Protein AF-A0A8S2SY31-F1 (afdb_monomer_lite)

pLDDT: mean 89.12, std 5.44, range [58.22, 95.31]

Foldseek 3Di:
DPDPVVVDPPDQALQDPDPVVNVVSVVVVVVVVVCVVVVDPPVDDDPYDDDDDPDPVSVVVVVVSVVSCVVVVHDDDDDDPVVVCVVPVPDDPD

Organism: NCBI:txid392030

Secondary structure (DSSP, 8-state):
--STTTT------S--SSHHHHHHHHHHHHHHHHHHHTT--------------SSHHHHHHHHHHHHHHHHTT-------HHHHHHH-TT----

Radius of gyration: 15.77 Å; chains: 1; bounding box: 41×30×39 Å

Structure (mmCIF, N/CA/C/O backbone):
data_AF-A0A8S2SY31-F1
#
_entry.id   AF-A0A8S2SY31-F1
#
loop_
_atom_site.group_PDB
_atom_site.id
_atom_site.type_symbol
_atom_site.label_atom_id
_atom_site.label_alt_id
_atom_site.label_comp_id
_atom_site.label_asym_id
_atom_site.label_entity_id
_atom_site.label_seq_id
_atom_site.pdbx_PDB_ins_code
_atom_site.Cartn_x
_atom_site.Cartn_y
_atom_site.Cartn_z
_atom_site.occupancy
_atom_site.B_iso_or_equiv
_atom_site.auth_seq_id
_atom_site.auth_comp_id
_atom_site.auth_asym_id
_atom_site.auth_atom_id
_atom_site.pdbx_PDB_model_num
ATOM 1 N N . ALA A 1 1 ? 22.110 -16.893 -7.184 1.00 58.22 1 ALA A N 1
ATOM 2 C CA . ALA A 1 1 ? 22.016 -15.873 -6.117 1.00 58.22 1 ALA A CA 1
ATOM 3 C C . ALA A 1 1 ? 21.735 -16.586 -4.795 1.00 58.22 1 ALA A C 1
ATOM 5 O O . ALA A 1 1 ? 20.868 -17.442 -4.793 1.00 58.22 1 ALA A O 1
ATOM 6 N N . SER A 1 2 ? 22.469 -16.302 -3.710 1.00 77.25 2 SER A N 1
ATOM 7 C CA . SER A 1 2 ? 22.334 -17.013 -2.414 1.00 77.25 2 SER A CA 1
ATOM 8 C C . SER A 1 2 ? 22.108 -16.063 -1.222 1.00 77.25 2 SER A C 1
ATOM 10 O O . SER A 1 2 ? 22.494 -16.366 -0.097 1.00 77.25 2 SER A O 1
ATOM 12 N N . GLY A 1 3 ? 21.524 -14.885 -1.468 1.00 89.00 3 GLY A N 1
ATOM 13 C CA . GLY A 1 3 ? 21.259 -13.865 -0.443 1.00 89.00 3 GLY A CA 1
ATOM 14 C C . GLY A 1 3 ? 19.769 -13.672 -0.148 1.00 89.00 3 GLY A C 1
ATOM 15 O O . GLY A 1 3 ? 18.919 -14.281 -0.798 1.00 89.00 3 GLY A O 1
ATOM 16 N N . ALA A 1 4 ? 19.454 -12.765 0.781 1.00 88.00 4 ALA A N 1
ATOM 17 C CA . ALA A 1 4 ? 18.080 -12.454 1.199 1.00 88.00 4 ALA A CA 1
ATOM 18 C C . ALA A 1 4 ? 17.150 -12.076 0.029 1.00 88.00 4 ALA A C 1
ATOM 20 O O . ALA A 1 4 ? 15.967 -12.397 0.059 1.00 88.00 4 ALA A O 1
ATOM 21 N N . THR A 1 5 ? 17.684 -11.473 -1.039 1.00 87.50 5 THR A N 1
ATOM 22 C CA . THR A 1 5 ? 16.926 -11.164 -2.263 1.00 87.50 5 THR A CA 1
ATOM 23 C C . THR A 1 5 ? 16.333 -12.413 -2.914 1.00 87.50 5 THR A C 1
ATOM 25 O O . THR A 1 5 ? 15.171 -12.402 -3.306 1.00 87.50 5 THR A O 1
ATOM 28 N N . TRP A 1 6 ? 17.101 -13.505 -2.988 1.00 86.88 6 TRP A N 1
ATOM 29 C CA . TRP A 1 6 ? 16.642 -14.764 -3.586 1.00 86.88 6 TRP A CA 1
ATOM 30 C C . TRP A 1 6 ? 15.556 -15.443 -2.746 1.00 86.88 6 TRP A C 1
ATOM 32 O O . TRP A 1 6 ? 14.683 -16.111 -3.281 1.00 86.88 6 TRP A O 1
ATOM 42 N N . GLN A 1 7 ? 15.605 -15.253 -1.427 1.00 88.25 7 GLN A N 1
ATOM 43 C CA . GLN A 1 7 ? 14.641 -15.824 -0.484 1.00 88.25 7 GLN A CA 1
ATOM 44 C C . GLN A 1 7 ? 13.427 -14.912 -0.241 1.00 88.25 7 GLN A C 1
ATOM 46 O O . GLN A 1 7 ? 12.539 -15.260 0.536 1.00 88.25 7 GLN A O 1
ATOM 51 N N . SER A 1 8 ? 13.386 -13.732 -0.864 1.00 86.94 8 SER A N 1
ATOM 52 C CA . SER A 1 8 ? 12.296 -12.780 -0.672 1.00 86.94 8 SER A CA 1
ATOM 53 C C . SER A 1 8 ? 11.020 -13.235 -1.387 1.00 86.94 8 SER A C 1
ATOM 55 O O . SER A 1 8 ? 11.070 -13.844 -2.451 1.00 86.94 8 SER A O 1
ATOM 57 N N . SER A 1 9 ? 9.855 -12.896 -0.829 1.00 86.69 9 SER A N 1
ATOM 58 C CA . SER A 1 9 ? 8.552 -13.191 -1.446 1.00 86.69 9 SER A CA 1
ATOM 59 C C . SER A 1 9 ? 8.162 -12.225 -2.574 1.00 86.69 9 SER A C 1
ATOM 61 O O . SER A 1 9 ? 7.093 -12.371 -3.158 1.00 86.69 9 SER A O 1
ATOM 63 N N . GLY A 1 10 ? 8.987 -11.210 -2.857 1.00 87.94 10 GLY A N 1
ATOM 64 C CA . GLY A 1 10 ? 8.769 -10.267 -3.960 1.00 87.94 10 GLY A CA 1
ATOM 65 C C . GLY A 1 10 ? 7.612 -9.275 -3.778 1.00 87.94 10 GLY A C 1
ATOM 66 O O . GLY A 1 10 ? 7.203 -8.637 -4.744 1.00 87.94 10 GLY A O 1
ATOM 67 N N . ARG A 1 11 ? 7.055 -9.112 -2.569 1.00 90.50 11 ARG A N 1
ATOM 68 C CA . ARG A 1 11 ? 5.904 -8.216 -2.357 1.00 90.50 11 ARG A CA 1
ATOM 69 C C . ARG A 1 11 ? 6.305 -6.737 -2.390 1.00 90.50 11 ARG A C 1
ATOM 71 O O . ARG A 1 11 ? 7.090 -6.287 -1.559 1.00 90.50 11 ARG A O 1
ATOM 78 N N . VAL A 1 12 ? 5.665 -5.966 -3.269 1.00 90.06 12 VAL A N 1
ATOM 79 C CA . VAL A 1 12 ? 5.813 -4.504 -3.367 1.00 90.06 12 VAL A CA 1
ATOM 80 C C . VAL A 1 12 ? 4.510 -3.838 -2.914 1.00 90.06 12 VAL A C 1
ATOM 82 O O . VAL A 1 12 ? 3.482 -3.959 -3.572 1.00 90.06 12 VAL A O 1
ATOM 85 N N . SER A 1 13 ? 4.533 -3.154 -1.768 1.00 90.06 13 SER A N 1
ATOM 86 C CA . SER A 1 13 ? 3.383 -2.417 -1.214 1.00 90.06 13 SER A CA 1
ATOM 87 C C . SER A 1 13 ? 3.647 -0.920 -1.276 1.00 90.06 13 SER A C 1
ATOM 89 O O . SER A 1 13 ? 4.775 -0.502 -1.067 1.00 90.06 13 SER A O 1
ATOM 91 N N . LEU A 1 14 ? 2.620 -0.103 -1.510 1.00 87.69 14 LEU A N 1
ATOM 92 C CA . LEU A 1 14 ? 2.758 1.359 -1.477 1.00 87.69 14 LEU A CA 1
ATOM 93 C C . LEU A 1 14 ? 2.483 1.953 -0.091 1.00 87.69 14 LEU A C 1
ATOM 95 O O . LEU A 1 14 ? 3.025 3.003 0.238 1.00 87.69 14 LEU A O 1
ATOM 99 N N . LEU A 1 15 ? 1.673 1.286 0.734 1.00 88.81 15 LEU A N 1
ATOM 100 C CA . LEU A 1 15 ? 1.323 1.771 2.069 1.00 88.81 15 LEU A CA 1
ATOM 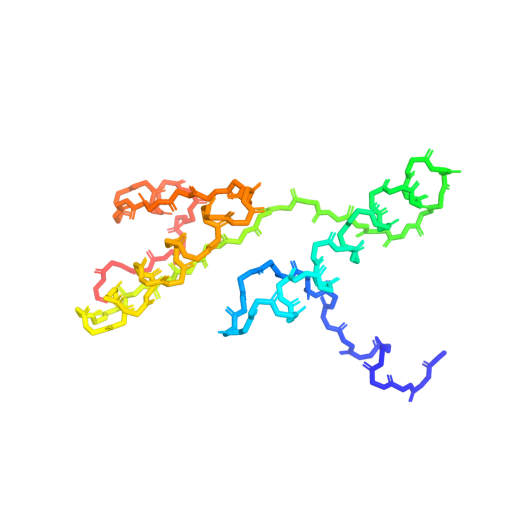101 C C . LEU A 1 15 ? 2.481 1.522 3.045 1.00 88.81 15 LEU A C 1
ATOM 103 O O . LEU A 1 15 ? 2.812 0.367 3.321 1.00 88.81 15 LEU A O 1
ATOM 107 N N . HIS A 1 16 ? 3.052 2.607 3.571 1.00 89.12 16 HIS A N 1
ATOM 108 C CA . HIS A 1 16 ? 4.124 2.609 4.570 1.00 89.12 16 HIS A CA 1
ATOM 109 C C . HIS A 1 16 ? 3.842 3.605 5.703 1.00 89.12 16 HIS A C 1
ATOM 111 O O . HIS A 1 16 ? 2.879 4.374 5.658 1.00 89.12 16 HIS A O 1
ATOM 117 N N . ASN A 1 17 ? 4.669 3.574 6.752 1.00 85.50 17 ASN A N 1
ATOM 118 C CA . ASN A 1 17 ? 4.505 4.450 7.913 1.00 85.50 17 ASN A CA 1
ATOM 119 C C . ASN A 1 17 ? 4.991 5.873 7.642 1.00 85.50 17 ASN A C 1
ATOM 121 O O . ASN A 1 17 ? 4.423 6.818 8.190 1.00 85.50 17 ASN A O 1
ATOM 125 N N . THR A 1 18 ? 6.017 6.030 6.805 1.00 86.81 18 THR A N 1
ATOM 126 C CA . THR A 1 18 ? 6.567 7.338 6.452 1.00 86.81 18 THR A CA 1
ATOM 127 C C . THR A 1 18 ? 6.305 7.698 4.991 1.00 86.81 18 THR A C 1
ATOM 129 O O . THR A 1 18 ? 6.157 6.847 4.107 1.00 86.81 18 THR A O 1
ATOM 132 N N . VAL A 1 19 ? 6.279 9.004 4.721 1.00 85.75 19 VAL A N 1
ATOM 133 C CA . VAL A 1 19 ? 6.132 9.544 3.362 1.00 85.75 19 VAL A CA 1
ATOM 134 C C . VAL A 1 19 ? 7.332 9.171 2.485 1.00 85.75 19 VAL A C 1
ATOM 136 O O . VAL A 1 19 ? 7.161 8.873 1.306 1.00 85.75 19 VAL A O 1
ATOM 139 N N . ILE A 1 20 ? 8.536 9.134 3.062 1.00 89.88 20 ILE A N 1
ATOM 140 C CA . ILE A 1 20 ? 9.777 8.822 2.342 1.00 89.88 20 ILE A CA 1
ATOM 141 C C . ILE A 1 20 ? 9.761 7.371 1.845 1.00 89.88 20 ILE A C 1
ATOM 143 O O . ILE A 1 20 ? 10.002 7.124 0.665 1.00 89.88 20 ILE A O 1
ATOM 147 N N . GLU A 1 21 ? 9.404 6.414 2.705 1.00 91.62 21 GLU A N 1
ATOM 148 C CA . GLU A 1 21 ? 9.252 5.003 2.311 1.00 91.62 21 GLU A CA 1
ATOM 149 C C . GLU A 1 21 ? 8.200 4.837 1.211 1.00 91.62 21 GLU A C 1
ATOM 151 O O . GLU A 1 21 ? 8.416 4.129 0.229 1.00 91.62 21 GLU A O 1
ATOM 156 N N . THR A 1 22 ? 7.079 5.549 1.340 1.00 90.00 22 THR A N 1
ATOM 157 C CA . THR A 1 22 ? 6.011 5.554 0.334 1.00 90.00 22 THR A CA 1
ATOM 158 C C . THR A 1 22 ? 6.515 6.074 -1.018 1.00 90.00 22 THR A C 1
ATOM 160 O O . THR A 1 22 ? 6.174 5.519 -2.063 1.00 90.00 22 THR A O 1
ATOM 163 N N . HIS A 1 23 ? 7.367 7.103 -1.016 1.00 90.19 23 HIS A N 1
ATOM 164 C CA . HIS A 1 23 ? 7.971 7.643 -2.232 1.00 90.19 23 HIS A CA 1
ATOM 165 C C . HIS A 1 23 ? 8.916 6.635 -2.901 1.00 90.19 23 HIS A C 1
ATOM 167 O O . HIS A 1 23 ? 8.821 6.416 -4.110 1.00 90.19 23 HIS A O 1
ATOM 173 N N . PHE A 1 24 ? 9.782 5.973 -2.127 1.00 93.12 24 PHE A N 1
ATOM 174 C CA . PHE A 1 24 ? 10.650 4.916 -2.654 1.00 93.12 24 PHE A CA 1
ATOM 175 C C . PHE A 1 24 ? 9.848 3.745 -3.217 1.00 93.12 24 PHE A C 1
ATOM 177 O O . PHE A 1 24 ? 10.139 3.277 -4.313 1.00 93.12 24 PHE A O 1
ATOM 184 N N . ALA A 1 25 ? 8.796 3.312 -2.524 1.00 92.31 25 ALA A N 1
ATOM 185 C CA . ALA A 1 25 ? 7.932 2.243 -3.007 1.00 92.31 25 ALA A CA 1
ATOM 186 C C . ALA A 1 25 ? 7.222 2.610 -4.320 1.00 92.31 25 ALA A C 1
ATOM 188 O O . ALA A 1 25 ? 7.157 1.791 -5.238 1.00 92.31 25 ALA A O 1
ATOM 189 N N . LYS A 1 26 ? 6.737 3.855 -4.437 1.00 91.25 26 LYS A N 1
ATOM 190 C CA . LYS A 1 26 ? 6.132 4.382 -5.670 1.00 91.25 26 LYS A CA 1
ATOM 191 C C . LYS A 1 26 ? 7.131 4.384 -6.825 1.00 91.25 26 LYS A C 1
ATOM 193 O O . LYS A 1 26 ? 6.788 3.930 -7.913 1.00 91.25 26 LYS A O 1
ATOM 198 N N . TYR A 1 27 ? 8.358 4.837 -6.577 1.00 93.56 27 TYR A N 1
ATOM 199 C CA . TYR A 1 27 ? 9.431 4.806 -7.568 1.00 93.56 27 TYR A CA 1
ATOM 200 C C . TYR A 1 27 ? 9.756 3.373 -8.012 1.00 93.56 27 TYR A C 1
ATOM 202 O O . TYR A 1 27 ? 9.779 3.095 -9.208 1.00 93.56 27 TYR A O 1
ATOM 210 N N . SER A 1 28 ? 9.935 2.443 -7.068 1.00 93.62 28 SER A N 1
ATOM 211 C CA . SER A 1 28 ? 10.220 1.038 -7.380 1.00 93.62 28 SER A CA 1
ATOM 212 C C . SER A 1 28 ? 9.113 0.405 -8.222 1.00 93.62 28 SER A C 1
ATOM 214 O O . SER A 1 28 ? 9.410 -0.264 -9.207 1.00 93.62 28 SER A O 1
ATOM 216 N N . LYS A 1 29 ? 7.838 0.670 -7.898 1.00 92.06 29 LYS A N 1
ATOM 217 C CA . LYS A 1 29 ? 6.695 0.218 -8.708 1.00 92.06 29 LYS A CA 1
ATOM 218 C C . LYS A 1 29 ? 6.800 0.722 -10.152 1.00 92.06 29 LYS A C 1
ATOM 220 O O . LYS A 1 29 ? 6.725 -0.074 -11.081 1.00 92.06 29 LYS A O 1
ATOM 225 N N . GLN A 1 30 ? 7.012 2.026 -10.338 1.00 92.44 30 GLN A N 1
ATOM 226 C CA . GLN A 1 30 ? 7.130 2.638 -11.667 1.00 92.44 30 GLN A CA 1
ATOM 227 C C . GLN A 1 30 ? 8.322 2.086 -12.458 1.00 92.44 30 GLN A C 1
ATOM 229 O O . GLN A 1 30 ? 8.230 1.896 -13.670 1.00 92.44 30 GLN A O 1
ATOM 234 N N . LEU A 1 31 ? 9.435 1.807 -11.779 1.00 94.19 31 LEU A N 1
ATOM 235 C CA . LEU A 1 31 ? 10.601 1.182 -12.390 1.00 94.19 31 LEU A CA 1
ATOM 236 C C . LEU A 1 31 ? 10.287 -0.239 -12.873 1.00 94.19 31 LEU A C 1
ATOM 238 O O . LEU A 1 31 ? 10.624 -0.571 -14.005 1.00 94.19 31 LEU A O 1
ATOM 242 N N . TYR A 1 32 ? 9.615 -1.059 -12.060 1.00 93.44 32 TYR A N 1
ATOM 243 C CA . TYR A 1 32 ? 9.215 -2.409 -12.468 1.00 93.44 32 TYR A CA 1
ATOM 244 C C . TYR A 1 32 ? 8.232 -2.384 -13.643 1.00 93.44 32 TYR A C 1
ATOM 246 O O . TYR A 1 32 ? 8.424 -3.112 -14.612 1.00 93.44 32 TYR A O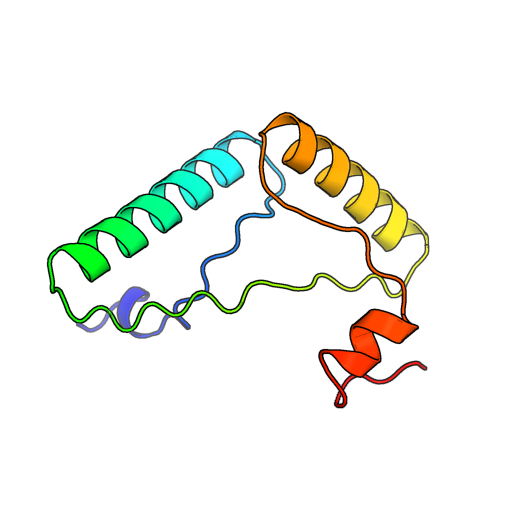 1
ATOM 254 N N . GLU A 1 33 ? 7.245 -1.486 -13.629 1.00 91.00 33 GLU A N 1
ATOM 255 C CA . GLU A 1 33 ? 6.340 -1.287 -14.769 1.00 91.00 33 GLU A CA 1
ATOM 256 C C . GLU A 1 33 ? 7.093 -0.895 -16.049 1.00 91.00 33 GLU A C 1
ATOM 258 O O . GLU A 1 33 ? 6.771 -1.378 -17.135 1.00 91.00 33 GLU A O 1
ATOM 263 N N . LYS A 1 34 ? 8.101 -0.020 -15.937 1.00 94.19 34 LYS A N 1
ATOM 264 C CA . LYS A 1 34 ? 8.931 0.395 -17.072 1.00 94.19 34 LYS A CA 1
ATOM 265 C C . LYS A 1 34 ? 9.760 -0.769 -17.617 1.00 94.19 34 LYS A C 1
ATOM 267 O O . LYS A 1 34 ? 9.731 -1.001 -18.820 1.00 94.19 34 LYS A O 1
ATOM 272 N N . LEU A 1 35 ? 10.440 -1.519 -16.751 1.00 94.00 35 LEU A N 1
ATOM 273 C CA . LEU A 1 35 ? 11.253 -2.673 -17.153 1.00 94.00 35 LEU A CA 1
ATOM 274 C C . LEU A 1 35 ? 10.411 -3.748 -17.847 1.00 94.00 35 LEU A C 1
ATOM 276 O O . LEU A 1 35 ? 10.834 -4.312 -18.854 1.00 94.00 35 LEU A O 1
ATOM 280 N N . HIS A 1 36 ? 9.196 -3.988 -17.350 1.00 90.25 36 HIS A N 1
ATOM 281 C CA . HIS A 1 36 ? 8.268 -4.910 -17.992 1.00 90.25 36 HIS A CA 1
ATOM 282 C C . HIS A 1 36 ? 7.879 -4.439 -19.404 1.00 90.25 36 HIS A C 1
ATOM 284 O O . HIS A 1 36 ? 7.883 -5.230 -20.344 1.00 90.25 36 HIS A O 1
ATOM 290 N N . LYS A 1 37 ? 7.617 -3.134 -19.586 1.00 91.06 37 LYS A N 1
ATOM 291 C CA . LYS A 1 37 ? 7.326 -2.533 -20.905 1.00 91.06 37 LYS A CA 1
ATOM 292 C C . LYS A 1 37 ? 8.511 -2.577 -21.871 1.00 91.06 37 LYS A C 1
ATOM 294 O O . LYS A 1 37 ? 8.297 -2.659 -23.074 1.00 91.06 37 LYS A O 1
ATOM 299 N N . GLU A 1 38 ? 9.737 -2.526 -21.361 1.00 95.00 38 GLU A N 1
ATOM 300 C CA . GLU A 1 38 ? 10.966 -2.668 -22.155 1.00 95.00 38 GLU A CA 1
ATOM 301 C C . GLU A 1 38 ? 11.210 -4.115 -22.625 1.00 95.00 38 GLU A C 1
ATOM 303 O O . GLU A 1 38 ? 12.122 -4.360 -23.410 1.00 95.00 38 GLU A O 1
ATOM 308 N N . GLY A 1 39 ? 10.371 -5.071 -22.205 1.00 91.31 39 GLY A N 1
ATOM 309 C CA . GLY A 1 39 ? 10.435 -6.469 -22.631 1.00 91.31 39 GLY A CA 1
ATOM 310 C C . GLY A 1 39 ? 11.260 -7.364 -21.707 1.00 91.31 39 GLY A C 1
ATOM 311 O O . GLY A 1 39 ? 11.534 -8.511 -22.059 1.00 91.31 39 GLY A O 1
ATOM 312 N N . HIS A 1 40 ? 11.651 -6.878 -20.525 1.00 91.19 40 HIS A N 1
ATOM 313 C CA . HIS A 1 40 ? 12.287 -7.720 -19.517 1.00 91.19 40 HIS A CA 1
ATOM 314 C C . HIS A 1 40 ? 11.241 -8.585 -18.803 1.00 91.19 40 HIS A C 1
ATOM 316 O O . HIS A 1 40 ? 10.303 -8.072 -18.182 1.00 91.19 40 HIS A O 1
ATOM 322 N N . ASP A 1 41 ? 11.429 -9.905 -18.840 1.00 85.12 41 ASP A N 1
ATOM 323 C CA . ASP A 1 41 ? 10.626 -10.828 -18.041 1.00 85.12 41 ASP A CA 1
ATOM 324 C C . ASP A 1 41 ? 11.073 -10.781 -16.573 1.00 85.12 41 ASP A C 1
ATOM 326 O O . ASP A 1 41 ? 12.050 -11.408 -16.162 1.00 85.12 41 ASP A O 1
ATOM 330 N N . ILE A 1 42 ? 10.374 -9.953 -15.798 1.00 88.00 42 ILE A N 1
ATOM 331 C CA . ILE A 1 42 ? 10.624 -9.730 -14.369 1.00 88.00 42 ILE A CA 1
ATOM 332 C C . ILE A 1 42 ? 9.565 -10.384 -13.470 1.00 88.00 42 ILE A C 1
ATOM 334 O O . ILE A 1 42 ? 9.623 -10.218 -12.253 1.00 88.00 42 ILE A O 1
ATOM 338 N N . GLY A 1 43 ? 8.566 -11.070 -14.042 1.00 87.62 43 GLY A N 1
ATOM 339 C CA . GLY A 1 43 ? 7.468 -11.677 -13.279 1.00 87.62 43 GLY A CA 1
ATOM 340 C C . GLY A 1 43 ? 6.665 -10.696 -12.406 1.00 87.62 43 GLY A C 1
ATOM 341 O O . GLY A 1 43 ? 6.112 -11.094 -11.378 1.00 87.62 43 GLY A O 1
ATOM 342 N N . PHE A 1 44 ? 6.615 -9.409 -12.766 1.00 89.12 44 PHE A N 1
ATOM 343 C CA . PHE A 1 44 ? 5.909 -8.387 -11.991 1.00 89.12 44 PHE A CA 1
ATOM 344 C C . PHE A 1 44 ? 4.402 -8.427 -12.267 1.00 89.12 44 PHE A C 1
ATOM 346 O O . PHE A 1 44 ? 3.970 -8.253 -13.403 1.00 89.12 44 PHE A O 1
ATOM 353 N N . HIS A 1 45 ? 3.607 -8.620 -11.213 1.00 88.19 45 HIS A N 1
ATOM 354 C CA . HIS A 1 45 ? 2.149 -8.707 -11.294 1.00 88.19 45 HIS A CA 1
ATOM 355 C C . HIS A 1 45 ? 1.499 -7.635 -10.417 1.00 88.19 45 HIS A C 1
ATOM 357 O O . HIS A 1 45 ? 1.637 -7.643 -9.191 1.00 88.19 45 HIS A O 1
ATOM 363 N N . GL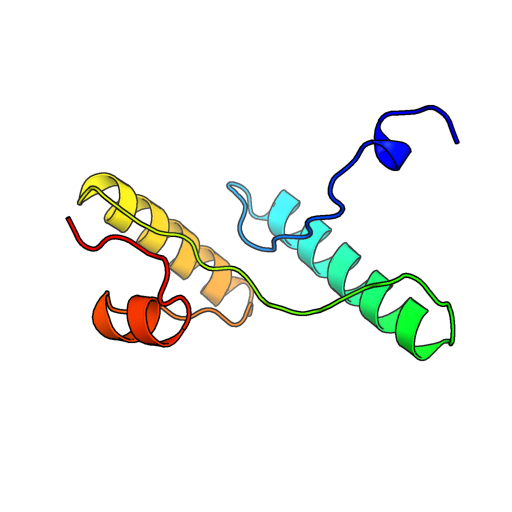U A 1 46 ? 0.748 -6.726 -11.033 1.00 86.88 46 GLU A N 1
ATOM 364 C CA . GLU A 1 46 ? 0.012 -5.691 -10.310 1.00 86.88 46 GLU A CA 1
ATOM 365 C C . GLU A 1 46 ? -1.353 -6.219 -9.837 1.00 86.88 46 GLU A C 1
ATOM 367 O O . GLU A 1 46 ? -2.372 -6.059 -10.499 1.00 86.88 46 GLU A O 1
ATOM 372 N N . ILE A 1 47 ? -1.367 -6.868 -8.669 1.00 88.12 47 ILE A N 1
ATOM 373 C CA . ILE A 1 47 ? -2.583 -7.445 -8.057 1.00 88.12 47 ILE A CA 1
ATOM 374 C C . ILE A 1 47 ? -3.205 -6.563 -6.960 1.00 88.12 47 ILE A C 1
ATOM 376 O O . ILE A 1 47 ? -4.225 -6.914 -6.369 1.00 88.12 47 ILE A O 1
ATOM 380 N N . GLY A 1 48 ? -2.595 -5.409 -6.674 1.00 87.88 48 GLY A N 1
ATOM 381 C CA . GLY A 1 48 ? -3.000 -4.529 -5.577 1.00 87.88 48 GLY A CA 1
ATOM 382 C C . GLY A 1 48 ? -2.725 -5.123 -4.189 1.00 87.88 48 GLY A C 1
ATOM 383 O O . GLY A 1 48 ? -2.067 -6.149 -4.031 1.00 87.88 48 GLY A O 1
ATOM 384 N N . SER A 1 49 ? -3.199 -4.444 -3.142 1.00 88.94 49 SER A N 1
ATOM 385 C CA . SER A 1 49 ? -3.101 -4.943 -1.765 1.00 88.94 49 SER A CA 1
ATOM 386 C C . SER A 1 49 ? -4.277 -4.456 -0.923 1.00 88.94 49 SER A C 1
ATOM 388 O O . SER A 1 49 ? -4.742 -3.332 -1.111 1.00 88.94 49 SER A O 1
ATOM 390 N N . ILE A 1 50 ? -4.743 -5.290 0.009 1.00 90.88 50 ILE A N 1
ATOM 391 C CA . ILE A 1 50 ? -5.823 -4.955 0.943 1.00 90.88 50 ILE A CA 1
ATOM 392 C C . ILE A 1 50 ? -5.277 -5.029 2.367 1.00 90.88 50 ILE A C 1
ATOM 394 O O . ILE A 1 50 ? -4.644 -6.010 2.754 1.00 90.88 50 ILE A O 1
ATOM 398 N N . TRP A 1 51 ? -5.540 -3.984 3.149 1.00 91.25 51 TRP A N 1
ATOM 399 C CA . TRP A 1 51 ? -5.204 -3.916 4.567 1.00 91.25 51 TRP A CA 1
ATOM 400 C C . TRP A 1 51 ? -6.482 -4.032 5.389 1.00 91.25 51 TRP A C 1
ATOM 402 O O . TRP A 1 51 ? -7.407 -3.243 5.212 1.00 91.25 51 TRP A O 1
ATOM 412 N N . ILE A 1 52 ? -6.527 -5.010 6.291 1.00 91.62 52 ILE A N 1
ATOM 413 C CA . ILE A 1 52 ? -7.708 -5.308 7.107 1.00 91.62 52 ILE A CA 1
ATOM 414 C C . ILE A 1 52 ? -7.509 -4.730 8.511 1.00 91.62 52 ILE A C 1
ATOM 416 O O . ILE A 1 52 ? -6.421 -4.815 9.088 1.00 91.62 52 ILE A O 1
ATOM 420 N N . ALA A 1 53 ? -8.567 -4.144 9.067 1.00 92.88 53 ALA A N 1
ATOM 421 C CA . ALA A 1 53 ? -8.626 -3.734 10.464 1.00 92.88 53 ALA A CA 1
ATOM 422 C C . ALA A 1 53 ? -9.605 -4.626 11.228 1.00 92.88 53 ALA A C 1
ATOM 424 O O . ALA A 1 53 ? -10.797 -4.601 10.948 1.00 92.88 53 ALA A O 1
ATOM 425 N N . GLN A 1 54 ? -9.096 -5.373 12.209 1.00 91.06 54 GLN A N 1
ATOM 4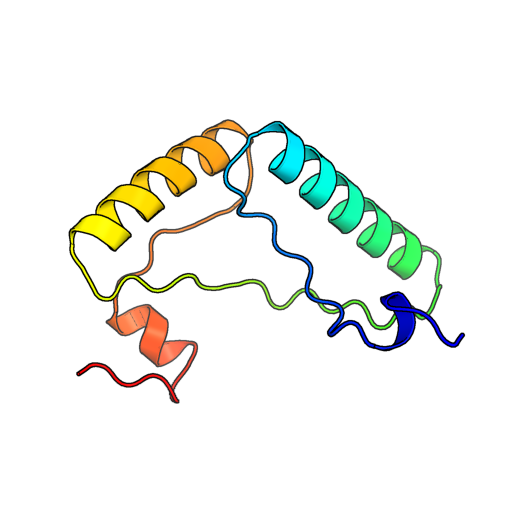26 C CA . GLN A 1 54 ? -9.913 -6.182 13.125 1.00 91.06 54 GLN A CA 1
ATOM 427 C C . GLN A 1 54 ? -10.406 -5.384 14.340 1.00 91.06 54 GLN A C 1
ATOM 429 O O . GLN A 1 54 ? -11.383 -5.761 14.975 1.00 91.06 54 GLN A O 1
ATOM 434 N N . THR A 1 55 ? -9.744 -4.270 14.672 1.00 93.38 55 THR A N 1
ATOM 435 C CA . THR A 1 55 ? -10.105 -3.417 15.812 1.00 93.38 55 THR A CA 1
ATOM 436 C C . THR A 1 55 ? -10.417 -1.984 15.368 1.00 93.38 55 THR A C 1
ATOM 438 O O . THR A 1 55 ? -9.866 -1.517 14.360 1.00 93.38 55 THR A O 1
ATOM 441 N N . PRO A 1 56 ? -11.248 -1.239 16.126 1.00 92.62 56 PRO A N 1
ATOM 442 C CA . PRO A 1 56 ? -11.533 0.169 15.840 1.00 92.62 56 PRO A CA 1
ATOM 443 C C . PRO A 1 56 ? -10.271 1.046 15.811 1.00 92.62 56 PRO A C 1
ATOM 445 O O . PRO A 1 56 ? -10.118 1.886 14.922 1.00 92.62 56 PRO A O 1
ATOM 448 N N . ASP A 1 57 ? -9.323 0.798 16.716 1.00 95.31 57 ASP A N 1
ATOM 449 C CA . ASP A 1 57 ? -8.027 1.488 16.765 1.00 95.31 57 ASP A CA 1
ATOM 450 C C . ASP A 1 57 ? -7.188 1.246 15.506 1.00 95.31 57 ASP A C 1
ATOM 452 O O . ASP A 1 57 ? -6.583 2.167 14.936 1.00 95.31 57 ASP A O 1
ATOM 456 N N . ARG A 1 58 ? -7.191 0.000 15.009 1.00 93.62 58 ARG A N 1
ATOM 457 C CA . ARG A 1 58 ? -6.500 -0.333 13.764 1.00 93.62 58 ARG A CA 1
ATOM 458 C C . ARG A 1 58 ? -7.142 0.386 12.585 1.00 93.62 58 ARG A C 1
ATOM 460 O O . ARG A 1 58 ? -6.418 0.925 11.750 1.00 93.62 58 ARG A O 1
ATOM 467 N N . LEU A 1 59 ? -8.473 0.460 12.548 1.00 93.94 59 LEU A N 1
ATOM 468 C CA . LEU A 1 59 ? -9.198 1.200 11.518 1.00 93.94 59 LEU A CA 1
ATOM 469 C C . LEU A 1 59 ? -8.861 2.696 11.561 1.00 93.94 59 LEU A C 1
ATOM 471 O O . LEU A 1 59 ? -8.646 3.302 10.514 1.00 93.94 59 LEU A O 1
ATOM 475 N N . HIS A 1 60 ? -8.767 3.293 12.750 1.00 94.94 60 HIS A N 1
ATOM 476 C CA . HIS A 1 60 ? -8.367 4.692 12.903 1.00 94.94 60 HIS A CA 1
ATOM 477 C C . HIS A 1 60 ? -6.947 4.943 12.367 1.00 94.94 60 HIS A C 1
ATOM 479 O O . HIS A 1 60 ? -6.709 5.892 11.617 1.00 94.94 60 HIS A O 1
ATOM 485 N N . THR A 1 61 ? -6.014 4.036 12.663 1.00 93.31 61 THR A 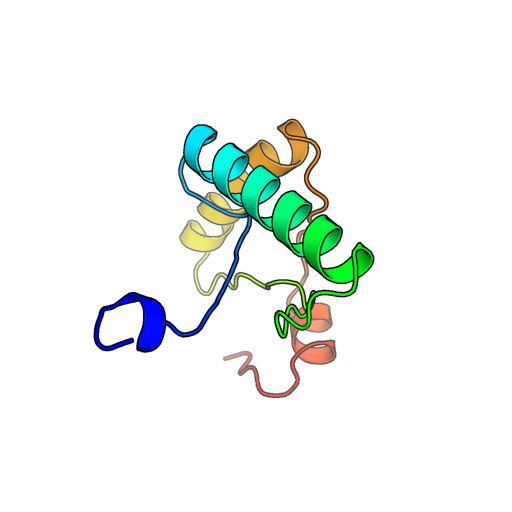N 1
ATOM 486 C CA . THR A 1 61 ? -4.647 4.095 12.126 1.00 93.31 61 THR A CA 1
ATOM 487 C C . THR A 1 61 ? -4.622 3.991 10.599 1.00 93.31 61 THR A C 1
ATOM 489 O O . THR A 1 61 ? -3.949 4.790 9.944 1.00 93.31 61 THR A O 1
ATOM 492 N N . LEU A 1 62 ? -5.387 3.056 10.021 1.00 93.06 62 LEU A N 1
ATOM 493 C CA . LEU A 1 62 ? -5.495 2.903 8.566 1.00 93.06 62 LEU A CA 1
ATOM 494 C C . LEU A 1 62 ? -6.126 4.134 7.907 1.00 93.06 62 LEU A C 1
ATOM 496 O O . LEU A 1 62 ? -5.660 4.554 6.854 1.00 93.06 62 LEU A O 1
ATOM 500 N N . LYS A 1 63 ? -7.127 4.767 8.533 1.00 93.06 63 LYS A N 1
ATOM 501 C CA . LYS A 1 63 ? -7.715 6.027 8.047 1.00 93.06 63 LYS A CA 1
ATOM 502 C C . LYS A 1 63 ? -6.684 7.156 7.987 1.00 93.06 63 LYS A C 1
ATOM 504 O O . LYS A 1 63 ? -6.658 7.905 7.015 1.00 93.06 63 LYS A O 1
ATOM 509 N N . ARG A 1 64 ? -5.794 7.256 8.981 1.00 91.50 64 ARG A N 1
ATOM 510 C CA . ARG A 1 64 ? -4.688 8.228 8.958 1.00 91.50 64 ARG A CA 1
ATOM 511 C C . ARG A 1 64 ? -3.722 7.958 7.800 1.00 91.50 64 ARG A C 1
ATOM 513 O O . ARG A 1 64 ? -3.342 8.890 7.096 1.00 91.50 64 ARG A O 1
ATOM 520 N N . GLN A 1 65 ? -3.345 6.696 7.593 1.00 91.00 65 GLN A N 1
ATOM 521 C CA . GLN A 1 65 ? -2.472 6.297 6.480 1.00 91.00 65 GLN A CA 1
ATOM 522 C C . GLN A 1 65 ? -3.139 6.539 5.120 1.00 91.00 65 GLN A C 1
ATOM 524 O O . GLN A 1 65 ? -2.501 7.063 4.211 1.00 91.00 65 GLN A O 1
ATOM 529 N N . TYR A 1 66 ? -4.436 6.251 5.005 1.00 91.88 66 TYR A N 1
ATOM 530 C CA . TYR A 1 66 ? -5.246 6.542 3.825 1.00 91.88 66 TYR A CA 1
ATOM 531 C C . TYR A 1 66 ? -5.201 8.030 3.457 1.00 91.88 66 TYR A C 1
ATOM 533 O O . TYR A 1 66 ? -4.909 8.366 2.310 1.00 91.88 66 TYR A O 1
ATOM 541 N N . SER A 1 67 ? -5.401 8.930 4.426 1.00 91.00 67 SER A N 1
ATOM 542 C CA . SER A 1 67 ? -5.311 10.376 4.187 1.00 91.00 67 SER A CA 1
ATOM 543 C C . SER A 1 67 ? -3.930 10.801 3.679 1.00 91.00 67 SER A C 1
ATOM 545 O O . SER A 1 67 ? -3.840 11.609 2.756 1.00 91.00 67 SER A O 1
ATOM 547 N N . ALA A 1 68 ? -2.852 10.229 4.228 1.00 88.94 68 ALA A N 1
ATOM 548 C CA . ALA A 1 68 ? -1.492 10.502 3.763 1.00 88.94 68 ALA A CA 1
ATOM 549 C C . ALA A 1 68 ? -1.258 10.003 2.325 1.00 88.94 68 ALA A C 1
ATOM 551 O O . ALA A 1 68 ? -0.691 10.720 1.504 1.00 88.94 68 ALA A O 1
ATOM 552 N N . MET A 1 69 ? -1.741 8.806 1.986 1.00 89.06 69 MET A N 1
ATOM 553 C CA . MET A 1 69 ? -1.629 8.254 0.630 1.00 89.06 69 MET A CA 1
ATOM 554 C C . MET A 1 69 ? -2.415 9.071 -0.399 1.00 89.06 69 MET A C 1
ATOM 556 O O . MET A 1 69 ? -1.898 9.350 -1.481 1.00 89.06 69 MET A O 1
ATOM 560 N N . ARG A 1 70 ? -3.627 9.518 -0.042 1.00 89.56 70 ARG A N 1
ATOM 561 C CA . ARG A 1 70 ? -4.438 10.416 -0.876 1.00 89.56 70 ARG A CA 1
ATOM 562 C C . ARG A 1 70 ? -3.722 11.736 -1.141 1.00 89.56 70 ARG A C 1
ATOM 564 O O . ARG A 1 70 ? -3.730 12.201 -2.276 1.00 89.56 70 ARG A O 1
ATOM 571 N N . ALA A 1 71 ? -3.065 12.308 -0.131 1.00 88.62 71 ALA A N 1
ATOM 572 C CA . ALA A 1 71 ? -2.270 13.525 -0.293 1.00 88.62 71 ALA A CA 1
ATOM 573 C C . ALA A 1 71 ? -1.069 13.334 -1.244 1.00 88.62 71 ALA A C 1
ATOM 575 O O . ALA A 1 71 ? -0.677 14.271 -1.931 1.00 88.62 71 ALA A O 1
ATOM 576 N N . LEU A 1 72 ? -0.521 12.116 -1.339 1.00 86.62 72 LEU A N 1
ATOM 577 C CA . LEU A 1 72 ? 0.564 11.752 -2.264 1.00 86.62 72 LEU A CA 1
ATOM 578 C C . LEU A 1 72 ? 0.078 11.355 -3.673 1.00 86.62 72 LEU A C 1
ATOM 580 O O . LEU A 1 72 ? 0.886 10.947 -4.520 1.00 86.62 72 LEU A O 1
ATOM 584 N N . GLY A 1 73 ? -1.231 11.446 -3.928 1.00 87.75 73 GLY A N 1
ATOM 585 C CA . GLY A 1 73 ? -1.846 11.080 -5.203 1.00 87.75 73 GLY A CA 1
ATOM 586 C C . GLY A 1 73 ? -1.752 9.586 -5.513 1.00 87.75 73 GLY A C 1
ATOM 587 O O . GLY A 1 73 ? -1.642 9.211 -6.678 1.00 87.75 73 GLY A O 1
ATOM 588 N N . ILE A 1 74 ? -1.710 8.733 -4.486 1.00 88.50 74 ILE A N 1
ATOM 589 C CA . ILE A 1 74 ? -1.790 7.279 -4.654 1.00 88.50 74 ILE A CA 1
ATOM 590 C C . ILE A 1 74 ? -3.264 6.888 -4.665 1.00 88.50 74 ILE A C 1
ATOM 592 O O . ILE A 1 74 ? -4.022 7.312 -3.791 1.00 88.50 74 ILE A O 1
ATOM 596 N N . ASP A 1 75 ? -3.655 6.078 -5.647 1.00 87.81 75 ASP A N 1
ATOM 597 C CA . ASP A 1 75 ? -5.013 5.554 -5.724 1.00 87.81 75 ASP A CA 1
ATOM 598 C C . ASP A 1 75 ? -5.250 4.533 -4.604 1.00 87.81 75 ASP A C 1
ATOM 600 O O . ASP A 1 75 ? -4.558 3.517 -4.490 1.00 87.81 75 ASP A O 1
ATOM 604 N N . CYS A 1 76 ? -6.186 4.854 -3.718 1.00 90.81 76 CYS A N 1
ATOM 605 C CA . CYS A 1 76 ? -6.585 4.010 -2.606 1.00 90.81 76 CYS A CA 1
ATOM 606 C C . CYS A 1 76 ? -8.052 4.274 -2.247 1.00 90.81 76 CYS A C 1
ATOM 608 O O . CYS A 1 76 ? -8.560 5.389 -2.397 1.00 90.81 76 CYS A O 1
ATOM 610 N N . GLU A 1 77 ? -8.724 3.240 -1.738 1.00 92.25 77 GLU A N 1
ATOM 611 C CA . GLU A 1 77 ? -10.129 3.259 -1.314 1.00 92.25 77 GLU A CA 1
ATOM 612 C C . GLU A 1 77 ? -10.243 2.631 0.083 1.00 92.25 77 GLU A C 1
ATOM 614 O O . GLU A 1 77 ? -9.550 1.662 0.403 1.00 92.25 77 GLU A O 1
ATOM 619 N N . ILE A 1 78 ? -11.143 3.162 0.916 1.00 92.31 78 ILE A N 1
ATOM 620 C CA . ILE A 1 78 ? -11.584 2.474 2.133 1.00 92.31 78 ILE A CA 1
ATOM 621 C C . ILE A 1 78 ? -12.753 1.564 1.762 1.00 92.31 78 ILE A C 1
ATOM 623 O O . ILE A 1 78 ? -13.837 2.038 1.423 1.00 92.31 78 ILE A O 1
ATOM 627 N N . LEU A 1 79 ? -12.535 0.256 1.863 1.00 91.62 79 LEU A N 1
ATOM 628 C CA . LEU A 1 79 ? -13.548 -0.754 1.581 1.00 91.62 79 LEU A CA 1
ATOM 629 C C . LEU A 1 79 ? -14.344 -1.101 2.842 1.00 91.62 79 LEU A C 1
ATOM 631 O O . LEU A 1 79 ? -13.796 -1.156 3.944 1.00 91.62 79 LEU A O 1
ATOM 635 N N . LYS A 1 80 ? -15.642 -1.365 2.665 1.00 90.31 80 LYS A N 1
ATOM 636 C CA . LYS A 1 80 ? -16.463 -2.023 3.689 1.00 90.31 80 LYS A CA 1
ATOM 637 C C . LYS A 1 80 ? -16.246 -3.536 3.649 1.00 90.31 80 LYS A C 1
ATOM 639 O O . LYS A 1 80 ? -15.820 -4.070 2.622 1.00 90.31 80 LYS A O 1
ATOM 644 N N . THR A 1 81 ? -16.573 -4.217 4.743 1.00 88.50 81 THR A N 1
ATOM 645 C CA . THR A 1 81 ? -16.386 -5.665 4.909 1.00 88.50 81 THR A CA 1
ATOM 646 C C . THR A 1 81 ? -17.030 -6.476 3.782 1.00 88.50 81 THR A C 1
ATOM 648 O O . THR A 1 81 ? -16.417 -7.421 3.296 1.00 88.50 81 THR A O 1
ATOM 651 N N . GLU A 1 82 ? -18.204 -6.071 3.290 1.00 89.19 82 GLU A N 1
ATOM 652 C CA . GLU A 1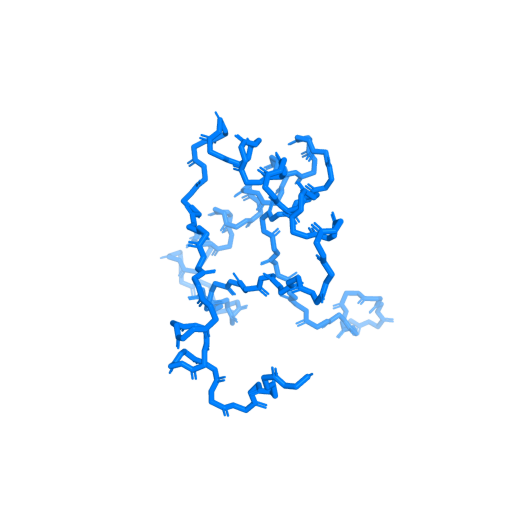 82 ? -18.930 -6.799 2.240 1.00 89.19 82 GLU A CA 1
ATOM 653 C C . GLU A 1 82 ? -18.132 -6.847 0.928 1.00 89.19 82 GLU A C 1
ATOM 655 O O . GLU A 1 82 ? -17.950 -7.915 0.345 1.00 89.19 82 GLU A O 1
ATOM 660 N N . LYS A 1 83 ? -17.562 -5.706 0.511 1.00 88.81 83 LYS A N 1
ATOM 661 C CA . LYS A 1 83 ? -16.709 -5.619 -0.689 1.00 88.81 83 LYS A CA 1
ATOM 662 C C . LYS A 1 83 ? -15.410 -6.414 -0.540 1.00 88.81 83 LYS A C 1
ATOM 664 O O . LYS A 1 83 ? -14.856 -6.893 -1.527 1.00 88.81 83 LYS A O 1
ATOM 669 N N . VAL A 1 84 ? -14.873 -6.504 0.679 1.00 89.88 84 VAL A N 1
ATOM 670 C CA . VAL A 1 84 ? -13.638 -7.261 0.940 1.00 89.88 84 VAL A CA 1
ATOM 671 C C . VAL A 1 84 ? -13.886 -8.756 0.761 1.00 89.88 84 VAL A C 1
ATOM 673 O O . VAL A 1 84 ? -13.072 -9.426 0.134 1.00 89.88 84 VAL A O 1
ATOM 676 N N . VAL A 1 85 ? -15.022 -9.257 1.245 1.00 88.62 85 VAL A N 1
ATOM 677 C CA . VAL A 1 85 ? -15.413 -10.669 1.122 1.00 88.62 85 VAL A CA 1
ATOM 678 C C . VAL A 1 85 ? -15.706 -11.035 -0.333 1.00 88.62 85 VAL A C 1
ATOM 680 O O . VAL A 1 85 ? -15.318 -12.109 -0.778 1.00 88.62 85 VAL A O 1
ATOM 683 N N . GLU A 1 86 ? -16.316 -10.127 -1.098 1.00 89.62 86 GLU A N 1
ATOM 684 C CA . GLU A 1 86 ? -16.513 -10.306 -2.543 1.00 89.62 86 GLU A CA 1
ATOM 685 C C . GLU A 1 86 ? -15.176 -10.459 -3.288 1.00 89.62 86 GLU A C 1
ATOM 687 O O . GLU A 1 86 ? -15.033 -11.323 -4.152 1.00 89.62 86 GLU A O 1
ATOM 692 N N . LYS A 1 87 ? -14.169 -9.649 -2.933 1.00 87.19 87 LYS A N 1
ATOM 693 C CA . LYS A 1 87 ? -12.834 -9.708 -3.552 1.00 87.19 87 LYS A CA 1
ATOM 694 C C . LYS A 1 87 ? -11.999 -10.896 -3.076 1.00 87.19 87 LYS A C 1
ATOM 696 O O . LYS A 1 87 ? -11.192 -11.410 -3.845 1.00 87.19 87 LYS A O 1
ATOM 701 N N . ILE A 1 88 ? -12.132 -11.288 -1.810 1.00 87.75 88 ILE A N 1
ATOM 702 C CA . ILE A 1 88 ? -11.336 -12.347 -1.184 1.00 87.75 88 ILE A CA 1
ATOM 703 C C . ILE A 1 88 ? -12.279 -13.263 -0.379 1.00 87.75 88 ILE A C 1
ATOM 705 O O . ILE A 1 88 ? -12.447 -13.074 0.830 1.00 87.75 88 ILE A O 1
ATOM 709 N N . PRO A 1 89 ? -12.863 -14.293 -1.020 1.00 86.00 89 PRO A N 1
ATOM 710 C CA . PRO A 1 89 ? -13.895 -15.137 -0.408 1.00 86.00 89 PRO A CA 1
ATOM 711 C C . PRO A 1 89 ? -13.375 -16.041 0.720 1.00 86.00 89 PRO A C 1
ATOM 713 O O . PRO A 1 89 ? -14.163 -16.610 1.466 1.00 86.00 89 PRO A O 1
ATOM 716 N N . ILE A 1 90 ? -12.053 -16.171 0.868 1.00 89.62 90 ILE A N 1
ATOM 717 C CA . ILE A 1 90 ? -11.413 -16.962 1.931 1.00 89.62 90 ILE A CA 1
ATOM 718 C C . ILE A 1 90 ? -11.305 -16.216 3.272 1.00 89.62 90 ILE A C 1
ATOM 720 O O . ILE A 1 90 ? -10.834 -16.791 4.251 1.00 89.62 90 ILE A O 1
ATOM 724 N N . ILE A 1 91 ? -11.676 -14.931 3.328 1.00 86.50 91 ILE A N 1
ATOM 725 C CA . ILE A 1 91 ? -11.591 -14.133 4.557 1.00 86.50 91 ILE A CA 1
ATOM 726 C C . ILE A 1 91 ? -12.724 -14.504 5.516 1.00 86.50 91 ILE A C 1
ATOM 728 O O . ILE A 1 91 ? -13.896 -14.498 5.145 1.00 86.50 91 ILE A O 1
ATOM 732 N N . ASN A 1 92 ? -12.366 -14.754 6.779 1.00 83.50 92 ASN A N 1
ATOM 733 C CA . ASN A 1 92 ? -13.334 -14.902 7.861 1.00 83.50 92 ASN A CA 1
ATOM 734 C C . ASN A 1 92 ? -13.846 -13.523 8.323 1.00 83.50 92 ASN A C 1
ATOM 736 O O . ASN A 1 92 ? -13.069 -12.576 8.445 1.00 83.50 92 ASN A O 1
ATOM 740 N N . GLN A 1 93 ? -15.152 -13.426 8.569 1.00 73.81 93 GLN A N 1
ATOM 741 C CA . GLN A 1 93 ? -15.844 -12.215 9.020 1.00 73.81 93 GLN A CA 1
ATOM 742 C C . GLN A 1 93 ? -15.989 -12.126 10.550 1.00 73.81 93 GLN A C 1
ATOM 744 O O . GLN A 1 93 ? -16.467 -11.104 11.041 1.00 73.81 93 GLN A O 1
ATOM 749 N N . GLN A 1 94 ? -15.636 -13.195 11.272 1.00 61.28 94 GLN A N 1
ATOM 750 C CA . GLN A 1 94 ? -15.769 -13.313 12.729 1.00 61.28 94 GLN A CA 1
ATOM 751 C C . GLN A 1 94 ? -14.601 -12.691 13.492 1.00 61.28 94 GLN A C 1
ATOM 753 O O . GLN A 1 94 ? -13.440 -12.866 13.053 1.00 61.28 94 GLN A O 1
#

Sequence (94 aa):
ASGATWQSSGRVSLLHNTVIETHFAKYSKQLYEKLHKEGHDIGFHEIGSIWIAQTPDRLHTLKRQYSAMRALGIDCEILKTEKVVEKIPIINQQ

InterPro domains:
  IPR006076 FAD dependent oxidoreductase [PF01266] (1-89)
  IPR036188 FAD/NAD(P)-binding domain superfamily [G3DSA:3.50.50.60] (2-45)
  IPR036188 FAD/NAD(P)-binding domain superfamily [SSF51905] (2-92)